Protein AF-A0A5C4SAL2-F1 (afdb_monomer)

Organism: Chlorobaculum thiosulfatiphilum (NCBI:txid115852)

Solvent-accessible surface area (backbone atoms only — not comparable to full-atom values): 7733 Å² total; per-residue (Å²): 134,85,84,75,77,90,77,72,86,50,68,71,58,35,50,53,54,45,30,70,52,69,31,90,58,39,60,57,53,57,37,62,69,48,84,90,48,43,69,58,53,53,49,37,51,47,54,50,32,63,74,36,18,83,57,39,33,52,63,59,54,50,60,51,47,63,55,55,70,68,35,91,48,59,70,56,40,50,72,39,41,67,64,45,45,50,58,18,75,73,44,90,35,64,54,40,32,34,51,33,49,50,51,44,57,45,46,71,71,53,57,96,49,66,63,36,54,48,30,47,51,52,49,53,51,48,48,53,52,44,23,58,71,70,63,32,34,115

pLDDT: mean 90.03, std 11.03, range [36.59, 98.44]

InterPro domains:
  IPR010149 CRISPR-associated protein, Csm2 Type III-A [PF03750] (47-136)
  IPR010149 CRISPR-associated protein, Csm2 Type III-A [TIGR01870] (57-136)

Structure (mmCIF, N/CA/C/O backbone):
data_AF-A0A5C4SAL2-F1
#
_entry.id   AF-A0A5C4SAL2-F1
#
loop_
_atom_site.group_PDB
_atom_site.id
_atom_site.type_symbol
_atom_site.label_atom_id
_atom_site.label_alt_id
_atom_site.label_comp_id
_atom_site.label_asym_id
_atom_site.label_entity_id
_atom_site.label_seq_id
_atom_site.pdbx_PDB_ins_code
_atom_site.Cartn_x
_atom_site.Cartn_y
_atom_site.Cartn_z
_atom_site.occupancy
_atom_site.B_iso_or_equiv
_atom_site.auth_seq_id
_atom_site.auth_comp_id
_atom_site.auth_asym_id
_atom_site.auth_atom_id
_atom_site.pdbx_PDB_model_num
ATOM 1 N N . MET A 1 1 ? 28.134 -13.977 -17.867 1.00 38.25 1 MET A N 1
ATOM 2 C CA . MET A 1 1 ? 27.264 -13.972 -16.669 1.00 38.25 1 MET A CA 1
ATOM 3 C C . MET A 1 1 ? 25.831 -14.146 -17.145 1.00 38.25 1 MET A C 1
ATOM 5 O O . MET A 1 1 ? 25.445 -13.485 -18.096 1.00 38.25 1 MET A O 1
ATOM 9 N N . GLN A 1 2 ? 25.125 -15.138 -16.608 1.00 36.59 2 GLN A N 1
ATOM 10 C CA . GLN A 1 2 ? 23.906 -15.706 -17.191 1.00 36.59 2 GLN A CA 1
ATOM 11 C C . GLN A 1 2 ? 22.729 -14.713 -17.192 1.00 36.59 2 GLN A C 1
ATOM 13 O O . GLN A 1 2 ? 22.363 -14.179 -16.145 1.00 36.59 2 GLN A O 1
ATOM 18 N N . ASN A 1 3 ? 22.128 -14.512 -18.371 1.00 40.19 3 ASN A N 1
ATOM 19 C CA . ASN A 1 3 ? 20.814 -13.896 -18.552 1.00 40.19 3 ASN A CA 1
ATOM 20 C C . ASN A 1 3 ? 19.771 -14.713 -17.775 1.00 40.19 3 ASN A C 1
ATOM 22 O O . ASN A 1 3 ? 19.485 -15.853 -18.139 1.00 40.19 3 ASN A O 1
ATOM 26 N N . LYS A 1 4 ? 19.196 -14.142 -16.711 1.00 45.81 4 LYS A N 1
ATOM 27 C CA . LYS A 1 4 ? 17.980 -14.692 -16.096 1.00 45.81 4 LYS A CA 1
ATOM 28 C C . LYS A 1 4 ? 16.796 -14.448 -17.048 1.00 45.81 4 LYS A C 1
ATOM 30 O O . LYS A 1 4 ? 16.749 -13.382 -17.661 1.00 45.81 4 LYS A O 1
ATOM 35 N N . PRO A 1 5 ? 15.865 -15.401 -17.212 1.00 51.72 5 PRO A N 1
ATOM 36 C CA . PRO A 1 5 ? 14.791 -15.284 -18.192 1.00 51.72 5 PRO A CA 1
ATOM 37 C C . PRO A 1 5 ? 13.831 -14.136 -17.848 1.00 51.72 5 PRO A C 1
ATOM 39 O O . PRO A 1 5 ? 13.623 -13.820 -16.677 1.00 51.72 5 PRO A O 1
ATOM 42 N N . ASN A 1 6 ? 13.238 -13.548 -18.894 1.00 56.38 6 ASN A N 1
ATOM 43 C CA . ASN A 1 6 ? 12.129 -12.586 -18.884 1.00 56.38 6 ASN A CA 1
ATOM 44 C C . ASN A 1 6 ? 10.941 -13.077 -18.029 1.00 56.38 6 ASN A C 1
ATOM 46 O O . ASN A 1 6 ? 9.950 -13.579 -18.565 1.00 56.38 6 ASN A O 1
ATOM 50 N N . GLN A 1 7 ? 10.998 -12.941 -16.705 1.00 69.19 7 GL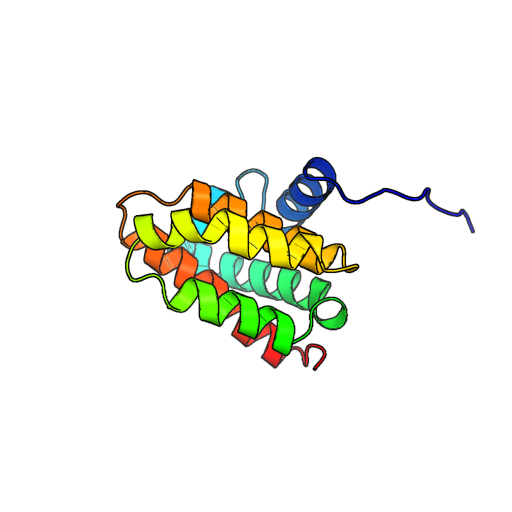N A N 1
ATOM 51 C CA . GLN A 1 7 ? 9.819 -13.153 -15.872 1.00 69.19 7 GLN A CA 1
ATOM 52 C C . GLN A 1 7 ? 8.851 -11.999 -16.130 1.00 69.19 7 GLN A C 1
ATOM 54 O O . GLN A 1 7 ? 9.121 -10.867 -15.742 1.00 69.19 7 GLN A O 1
ATOM 59 N N . LYS A 1 8 ? 7.742 -12.272 -16.825 1.00 87.62 8 LYS A N 1
ATOM 60 C CA . LYS A 1 8 ? 6.662 -11.296 -16.996 1.00 87.62 8 LYS A CA 1
ATOM 61 C C . LYS A 1 8 ? 5.976 -11.070 -15.652 1.00 87.62 8 LYS A C 1
ATOM 63 O O . LYS A 1 8 ? 5.771 -12.014 -14.896 1.00 87.62 8 LYS A O 1
ATOM 68 N N . TRP A 1 9 ? 5.601 -9.826 -15.379 1.00 93.75 9 TRP A N 1
ATOM 69 C CA . TRP A 1 9 ? 4.781 -9.509 -14.214 1.00 93.75 9 TRP A CA 1
ATOM 70 C C . TRP A 1 9 ? 3.428 -10.230 -14.287 1.00 93.75 9 TRP A C 1
ATOM 72 O O . TRP A 1 9 ? 2.763 -10.193 -15.324 1.00 93.75 9 TRP A O 1
ATOM 82 N N . ASN A 1 10 ? 3.031 -10.843 -13.176 1.00 94.94 10 ASN A N 1
ATOM 83 C CA . ASN A 1 10 ? 1.705 -11.386 -12.896 1.00 94.94 10 ASN A CA 1
ATOM 84 C C . ASN A 1 10 ? 1.442 -11.304 -11.377 1.00 94.94 10 ASN A C 1
ATOM 86 O O . ASN A 1 10 ? 2.319 -10.886 -10.614 1.00 94.94 10 ASN A O 1
ATOM 90 N N . GLU A 1 11 ? 0.242 -11.684 -10.942 1.00 95.50 11 GLU A N 1
ATOM 91 C CA . GLU A 1 11 ? -0.145 -11.618 -9.527 1.00 95.50 11 GLU A CA 1
ATOM 92 C C . GLU A 1 11 ? 0.663 -12.582 -8.647 1.00 95.50 11 GLU A C 1
ATOM 94 O O . GLU A 1 11 ? 1.095 -12.174 -7.576 1.00 95.50 11 GLU A O 1
ATOM 99 N N . ASP A 1 12 ? 0.997 -13.787 -9.124 1.00 96.94 12 ASP A N 1
ATOM 100 C CA . ASP A 1 12 ? 1.848 -14.736 -8.381 1.00 96.94 12 ASP A CA 1
ATOM 101 C C . ASP A 1 12 ? 3.246 -14.167 -8.093 1.00 96.94 12 ASP A C 1
ATOM 103 O O . ASP A 1 12 ? 3.796 -14.319 -7.001 1.00 96.94 12 ASP A O 1
ATOM 107 N N . PHE A 1 13 ? 3.836 -13.473 -9.073 1.00 96.56 13 PHE A N 1
ATOM 108 C CA . PHE A 1 13 ? 5.103 -12.768 -8.902 1.00 96.56 13 PHE A CA 1
ATOM 109 C C . PHE A 1 13 ? 4.979 -11.644 -7.870 1.00 96.56 13 PHE A C 1
ATOM 111 O O . PHE A 1 13 ? 5.864 -11.488 -7.023 1.00 96.56 13 PHE A O 1
ATOM 118 N N . ALA A 1 14 ? 3.903 -10.858 -7.950 1.00 97.38 14 ALA A N 1
ATOM 119 C CA . ALA A 1 14 ? 3.648 -9.769 -7.016 1.00 97.38 14 ALA A CA 1
ATOM 120 C C . ALA A 1 14 ? 3.469 -10.305 -5.587 1.00 97.38 14 ALA A C 1
ATOM 122 O O . ALA A 1 14 ? 4.130 -9.821 -4.669 1.00 97.38 14 ALA A O 1
ATOM 123 N N . ASP A 1 15 ? 2.658 -11.347 -5.415 1.00 98.06 15 ASP A N 1
ATOM 124 C CA . ASP A 1 15 ? 2.398 -11.999 -4.136 1.00 98.06 15 ASP A CA 1
ATOM 125 C C . ASP A 1 15 ? 3.679 -12.579 -3.527 1.00 98.06 15 ASP A C 1
ATOM 127 O O . ASP A 1 15 ? 4.025 -12.256 -2.391 1.00 98.06 15 ASP A O 1
ATOM 131 N N . HIS A 1 16 ? 4.474 -13.324 -4.305 1.00 97.75 16 HIS A N 1
ATOM 132 C CA . HIS A 1 16 ? 5.767 -13.838 -3.843 1.00 97.75 16 HIS A CA 1
ATOM 133 C C . HIS A 1 16 ? 6.706 -12.716 -3.372 1.00 97.75 16 HIS A C 1
ATOM 135 O O . HIS A 1 16 ? 7.382 -12.837 -2.345 1.00 97.75 16 HIS A O 1
ATOM 141 N N . LYS A 1 17 ? 6.746 -11.596 -4.105 1.00 97.56 17 LYS A N 1
ATOM 142 C CA . LYS A 1 17 ? 7.565 -10.438 -3.736 1.00 97.56 17 LYS A CA 1
ATOM 143 C C . LYS A 1 17 ? 7.091 -9.795 -2.430 1.00 97.56 17 LYS A C 1
ATOM 145 O O . LYS A 1 17 ? 7.932 -9.409 -1.619 1.00 97.56 17 LYS A O 1
ATOM 150 N N . LEU A 1 18 ? 5.780 -9.699 -2.214 1.00 98.44 18 LEU A N 1
ATOM 151 C CA . LEU A 1 18 ? 5.187 -9.137 -0.997 1.00 98.44 18 LEU A CA 1
ATOM 152 C C . LEU A 1 18 ? 5.399 -10.039 0.218 1.00 98.44 18 LEU A C 1
ATOM 154 O O . LEU A 1 18 ? 5.801 -9.541 1.269 1.00 98.44 18 LEU A O 1
ATOM 158 N N . LYS A 1 19 ? 5.251 -11.357 0.053 1.00 98.25 19 LYS A N 1
ATOM 159 C CA . LYS A 1 19 ? 5.550 -12.339 1.105 1.00 98.25 19 LYS A CA 1
ATOM 160 C C . LYS A 1 19 ? 6.991 -12.249 1.583 1.00 98.25 19 LYS A C 1
ATOM 162 O O . LYS A 1 19 ? 7.262 -12.243 2.779 1.00 98.25 19 LYS A O 1
ATOM 167 N N . LYS A 1 20 ? 7.923 -12.085 0.641 1.00 97.69 20 LYS A N 1
ATOM 168 C CA . LYS A 1 20 ? 9.338 -11.869 0.955 1.00 97.69 20 LYS A CA 1
ATOM 169 C C . LYS A 1 20 ? 9.604 -10.523 1.642 1.00 97.69 20 LYS A C 1
ATOM 171 O O . LYS A 1 20 ? 10.530 -10.433 2.442 1.00 97.69 20 LYS A O 1
ATOM 176 N N . ALA A 1 21 ? 8.851 -9.479 1.295 1.00 97.25 21 ALA A N 1
ATOM 177 C CA . ALA A 1 21 ? 9.035 -8.142 1.855 1.00 97.25 21 ALA A CA 1
ATOM 178 C C . ALA A 1 21 ? 8.487 -8.013 3.285 1.00 97.25 21 ALA A C 1
ATOM 180 O O . ALA A 1 21 ? 9.096 -7.330 4.105 1.00 97.25 21 ALA A O 1
ATOM 181 N N . PHE A 1 22 ? 7.364 -8.666 3.580 1.00 97.25 22 PHE A N 1
ATOM 182 C CA . PHE A 1 22 ? 6.667 -8.550 4.859 1.00 97.25 22 PHE A CA 1
ATOM 183 C C . PHE A 1 22 ? 6.628 -9.899 5.583 1.00 97.25 22 PHE A C 1
ATOM 185 O O . PHE A 1 22 ? 7.429 -10.124 6.489 1.00 97.25 22 PHE A O 1
ATOM 192 N N . CYS A 1 23 ? 5.723 -10.785 5.168 1.00 96.38 23 CYS A N 1
ATOM 193 C CA . CYS A 1 23 ? 5.560 -12.163 5.631 1.00 96.38 23 CYS A CA 1
ATOM 194 C C . CYS A 1 23 ? 4.479 -12.858 4.781 1.00 96.38 23 CYS A C 1
ATOM 196 O O . CYS A 1 23 ? 3.807 -12.202 3.981 1.00 96.38 23 CYS A O 1
ATOM 198 N N . ASP A 1 24 ? 4.264 -14.163 4.974 1.00 97.19 24 ASP A N 1
ATOM 199 C CA . ASP A 1 24 ? 3.216 -14.905 4.255 1.00 97.19 24 ASP A CA 1
ATOM 200 C C . ASP A 1 24 ? 1.812 -14.315 4.459 1.00 97.19 24 ASP A C 1
ATOM 202 O O . ASP A 1 24 ? 1.019 -14.275 3.519 1.00 97.19 24 ASP A O 1
ATOM 206 N N . GLU A 1 25 ? 1.543 -13.766 5.647 1.00 96.38 25 GLU A N 1
ATOM 207 C CA . GLU A 1 25 ? 0.277 -13.117 6.005 1.00 96.38 25 GLU A CA 1
ATOM 208 C C . GLU A 1 25 ? 0.359 -11.583 5.954 1.00 96.38 25 GLU A C 1
ATOM 210 O O . GLU A 1 25 ? -0.189 -10.879 6.803 1.00 96.38 25 GLU A O 1
ATOM 215 N N . TYR A 1 26 ? 1.052 -11.037 4.947 1.00 97.31 26 TYR A N 1
ATOM 216 C CA . TYR A 1 26 ? 1.305 -9.594 4.838 1.00 97.31 26 TYR A CA 1
ATOM 217 C C . TYR A 1 26 ? 0.037 -8.730 4.897 1.00 97.31 26 TYR A C 1
ATOM 219 O O . TYR A 1 26 ? 0.098 -7.607 5.387 1.00 97.31 26 TYR A O 1
ATOM 227 N N . VAL A 1 27 ? -1.109 -9.222 4.416 1.00 97.19 27 VAL A N 1
ATOM 228 C CA . VAL A 1 27 ? -2.381 -8.484 4.483 1.00 97.19 27 VAL A CA 1
ATOM 229 C C . VAL A 1 27 ? -2.795 -8.256 5.935 1.00 97.19 27 VAL A C 1
ATOM 231 O O . VAL A 1 27 ? -3.041 -7.120 6.336 1.00 97.19 27 VAL A O 1
ATOM 234 N N . ASP A 1 28 ? -2.824 -9.320 6.734 1.00 95.31 28 ASP A N 1
ATOM 235 C CA . ASP A 1 28 ? -3.200 -9.241 8.142 1.00 95.31 28 ASP A CA 1
ATOM 236 C C . ASP A 1 28 ? -2.159 -8.470 8.950 1.00 95.31 28 ASP A C 1
ATOM 238 O O . ASP A 1 28 ? -2.520 -7.596 9.738 1.00 95.31 28 ASP A O 1
ATOM 242 N N . TYR A 1 29 ? -0.876 -8.702 8.677 1.00 95.62 29 TYR A N 1
ATOM 243 C CA . TYR A 1 29 ? 0.221 -7.947 9.273 1.00 95.62 29 TYR A CA 1
ATOM 244 C C . TYR A 1 29 ? 0.060 -6.430 9.073 1.00 95.62 29 TYR A C 1
ATOM 246 O O . TYR A 1 29 ? 0.123 -5.662 10.035 1.00 95.62 29 TYR A O 1
ATOM 254 N N . LEU A 1 30 ? -0.208 -5.988 7.840 1.00 96.38 30 LEU A N 1
ATOM 255 C CA . LEU A 1 30 ? -0.326 -4.567 7.505 1.00 96.38 30 LEU A CA 1
ATOM 256 C C . LEU A 1 30 ? -1.634 -3.927 7.998 1.00 96.38 30 LEU A C 1
ATOM 258 O O . LEU A 1 30 ? -1.659 -2.720 8.229 1.00 96.38 30 LEU A O 1
ATOM 262 N N . LEU A 1 31 ? -2.712 -4.701 8.174 1.00 95.25 31 LEU A N 1
ATOM 263 C CA . LEU A 1 31 ? -4.012 -4.186 8.630 1.00 95.25 31 LEU A CA 1
ATOM 264 C C . LEU A 1 31 ? -4.244 -4.304 10.143 1.00 95.25 31 LEU A C 1
ATOM 266 O O . LEU A 1 31 ? -5.180 -3.687 10.652 1.00 95.25 31 LEU A O 1
ATOM 270 N N . LYS A 1 32 ? -3.444 -5.101 10.863 1.00 93.19 32 LYS A N 1
ATOM 271 C CA . LYS A 1 32 ? -3.683 -5.448 12.278 1.00 93.19 32 LYS A CA 1
ATOM 272 C C . LYS A 1 32 ? -2.441 -5.316 13.174 1.00 93.19 32 LYS A C 1
ATOM 274 O O . LYS A 1 32 ? -2.418 -5.891 14.257 1.00 93.19 32 LYS A O 1
ATOM 279 N N . THR A 1 33 ? -1.414 -4.572 12.755 1.00 88.62 33 THR A N 1
ATOM 280 C CA . THR A 1 33 ? -0.215 -4.336 13.586 1.00 88.62 33 THR A CA 1
ATOM 281 C C . THR A 1 33 ? -0.582 -3.725 14.947 1.00 88.62 33 THR A C 1
ATOM 283 O O . THR A 1 33 ? -1.375 -2.790 15.025 1.00 88.62 33 THR A O 1
ATOM 286 N N . ASP A 1 34 ? 0.037 -4.204 16.027 1.00 88.69 34 ASP A N 1
ATOM 287 C CA . ASP A 1 34 ? -0.122 -3.645 17.372 1.00 88.69 34 ASP A CA 1
ATOM 288 C C . ASP A 1 34 ? 1.124 -2.873 17.849 1.00 88.69 34 ASP A C 1
ATOM 290 O O . ASP A 1 34 ? 2.149 -2.784 17.167 1.00 88.69 34 ASP A O 1
ATOM 294 N N . ARG A 1 35 ? 1.048 -2.297 19.057 1.00 86.38 35 ARG A N 1
ATOM 295 C CA . ARG A 1 35 ? 2.152 -1.526 19.650 1.00 86.38 35 ARG A CA 1
ATOM 296 C C . ARG A 1 35 ? 3.432 -2.353 19.824 1.00 86.38 35 ARG A C 1
ATOM 298 O O . ARG A 1 35 ? 4.516 -1.788 19.700 1.00 86.38 35 ARG A O 1
ATOM 305 N N . SER A 1 36 ? 3.324 -3.639 20.147 1.00 89.31 36 SER A N 1
ATOM 306 C CA . SER A 1 36 ? 4.485 -4.495 20.404 1.00 89.31 36 SER A CA 1
ATOM 307 C C . SER A 1 36 ? 5.271 -4.791 19.122 1.00 89.31 36 SER A C 1
ATOM 309 O O . SER A 1 36 ? 6.500 -4.817 19.154 1.00 89.31 36 SER A O 1
ATOM 311 N N . ALA A 1 37 ? 4.574 -4.896 17.986 1.00 91.06 37 ALA A N 1
ATOM 312 C CA . ALA A 1 37 ? 5.163 -5.137 16.669 1.00 91.06 37 ALA A CA 1
ATOM 313 C C . ALA A 1 37 ? 5.496 -3.852 15.881 1.00 91.06 37 ALA A C 1
ATOM 315 O O . ALA A 1 37 ? 6.118 -3.916 14.821 1.00 91.06 37 ALA A O 1
ATOM 316 N N . TYR A 1 38 ? 5.126 -2.668 16.382 1.00 92.25 38 TYR A N 1
ATOM 317 C CA . TYR A 1 38 ? 5.164 -1.422 15.605 1.00 92.25 38 TYR A CA 1
ATOM 318 C C . TYR A 1 38 ? 6.556 -1.038 15.069 1.00 92.25 38 TYR A C 1
ATOM 320 O O . TYR A 1 38 ? 6.680 -0.539 13.951 1.00 92.25 38 TYR A O 1
ATOM 328 N N . ASN A 1 39 ? 7.625 -1.280 15.833 1.00 94.56 39 ASN A N 1
ATOM 329 C CA . ASN A 1 39 ? 8.986 -0.972 15.374 1.00 94.56 39 ASN A CA 1
ATOM 330 C C . ASN A 1 39 ? 9.425 -1.875 14.209 1.00 94.56 39 ASN A C 1
ATOM 332 O O . ASN A 1 39 ? 10.086 -1.399 13.281 1.00 94.56 39 ASN A O 1
ATOM 336 N N . ASP A 1 40 ? 9.047 -3.156 14.239 1.00 95.50 40 ASP A N 1
ATOM 337 C CA . ASP A 1 40 ? 9.308 -4.086 13.136 1.00 95.50 40 ASP A CA 1
ATOM 338 C C . ASP A 1 40 ? 8.465 -3.712 11.912 1.00 95.50 40 ASP A C 1
ATOM 340 O O . ASP A 1 40 ? 8.998 -3.562 10.815 1.00 95.50 40 ASP A O 1
ATOM 344 N N . TYR A 1 41 ? 7.187 -3.389 12.121 1.00 96.00 41 TYR A N 1
ATOM 345 C CA . TYR A 1 41 ? 6.293 -2.841 11.097 1.00 96.00 41 TYR A CA 1
ATOM 346 C C . TYR A 1 41 ? 6.889 -1.644 10.357 1.00 96.00 41 TYR A C 1
ATOM 348 O O . TYR A 1 41 ? 7.004 -1.661 9.126 1.00 96.00 41 TYR A O 1
ATOM 356 N N . ILE A 1 42 ? 7.363 -0.639 11.093 1.00 97.19 42 ILE A N 1
ATOM 357 C CA . ILE A 1 42 ? 8.023 0.524 10.496 1.00 97.19 42 ILE A CA 1
ATOM 358 C C . ILE A 1 42 ? 9.305 0.128 9.758 1.00 97.19 42 ILE A C 1
ATOM 360 O O . ILE A 1 42 ? 9.576 0.650 8.675 1.00 97.19 42 ILE A O 1
ATOM 364 N N . THR A 1 43 ? 10.090 -0.800 10.305 1.00 97.38 43 THR A N 1
ATOM 365 C CA . THR A 1 43 ? 11.324 -1.278 9.667 1.00 97.38 43 THR A CA 1
ATOM 366 C C . THR A 1 43 ? 11.033 -1.967 8.333 1.00 97.38 43 THR A C 1
ATOM 368 O O . THR A 1 43 ? 11.637 -1.606 7.322 1.00 97.38 43 THR A O 1
ATOM 371 N N . LYS A 1 44 ? 10.037 -2.858 8.280 1.00 97.81 44 LYS A N 1
ATOM 372 C CA . LYS A 1 44 ? 9.611 -3.540 7.049 1.00 97.81 44 LYS A CA 1
ATOM 373 C C . LYS A 1 44 ? 9.092 -2.571 5.993 1.00 97.81 44 LYS A C 1
ATOM 375 O O . LYS A 1 44 ? 9.470 -2.679 4.827 1.00 97.81 44 LYS A O 1
ATOM 380 N N . ILE A 1 45 ? 8.287 -1.577 6.382 1.00 97.94 45 ILE A N 1
ATOM 381 C CA . ILE A 1 45 ? 7.839 -0.533 5.446 1.00 97.94 45 ILE A CA 1
ATOM 382 C C . ILE A 1 45 ? 9.039 0.240 4.899 1.00 97.94 45 ILE A C 1
ATOM 384 O O . ILE A 1 45 ? 9.126 0.454 3.692 1.00 97.94 45 ILE A O 1
ATOM 388 N N . LYS A 1 46 ? 9.981 0.645 5.756 1.00 97.94 46 LYS A N 1
ATOM 389 C CA . LYS A 1 46 ? 11.189 1.367 5.335 1.00 97.94 46 LYS A CA 1
ATOM 390 C C . LYS A 1 46 ? 12.003 0.574 4.316 1.00 97.94 46 LYS A C 1
ATOM 392 O O . LYS A 1 46 ? 12.396 1.129 3.291 1.00 97.94 46 LYS A O 1
ATOM 397 N N . GLU A 1 47 ? 12.229 -0.710 4.576 1.00 98.06 47 GLU A N 1
ATOM 398 C CA . GLU A 1 47 ? 12.946 -1.612 3.670 1.00 98.06 47 GLU A CA 1
ATOM 399 C C . GLU A 1 47 ? 12.215 -1.769 2.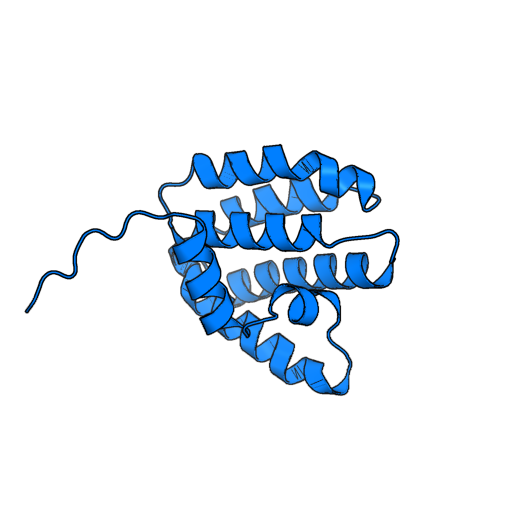332 1.00 98.06 47 GLU A C 1
ATOM 401 O O . GLU A 1 47 ? 12.816 -1.566 1.272 1.00 98.06 47 GLU A O 1
ATOM 406 N N . TYR A 1 48 ? 10.907 -2.041 2.374 1.00 98.12 48 TYR A N 1
ATOM 407 C CA . TYR A 1 48 ? 10.062 -2.157 1.187 1.00 98.12 48 TYR A CA 1
ATOM 408 C C . TYR A 1 48 ? 10.101 -0.882 0.333 1.00 98.12 48 TYR A C 1
ATOM 410 O O . TYR A 1 48 ? 10.387 -0.927 -0.866 1.00 98.12 48 TYR A O 1
ATOM 418 N N . VAL A 1 49 ? 9.875 0.275 0.960 1.00 97.06 49 VAL A N 1
ATOM 419 C CA . VAL A 1 49 ? 9.833 1.577 0.287 1.00 97.06 49 VAL A CA 1
ATOM 420 C C . VAL A 1 49 ? 11.197 1.949 -0.286 1.00 97.06 49 VAL A C 1
ATOM 422 O O . VAL A 1 49 ? 11.285 2.404 -1.427 1.00 97.06 49 VAL A O 1
ATOM 425 N N . SER A 1 50 ? 12.275 1.706 0.463 1.00 96.56 50 SER A N 1
ATOM 426 C CA . SER A 1 50 ? 13.639 1.903 -0.024 1.00 96.56 50 SER A CA 1
ATOM 427 C C . SER A 1 50 ? 13.909 1.076 -1.286 1.00 96.56 50 SER A C 1
ATOM 429 O O . SER A 1 50 ? 14.515 1.593 -2.227 1.00 96.56 50 SER A O 1
ATOM 431 N N . GLY A 1 51 ? 13.412 -0.164 -1.352 1.00 95.69 51 GLY A N 1
ATOM 432 C CA . GLY A 1 51 ? 13.582 -1.056 -2.501 1.00 95.69 51 GLY A CA 1
ATOM 433 C C . GLY A 1 51 ? 12.870 -0.603 -3.781 1.00 95.69 51 GLY A C 1
ATOM 434 O O . GLY A 1 51 ? 13.375 -0.859 -4.871 1.00 95.69 51 GLY A O 1
ATOM 435 N N . ILE A 1 52 ? 11.736 0.097 -3.666 1.00 94.94 52 ILE A N 1
ATOM 436 C CA . ILE A 1 52 ? 10.917 0.520 -4.821 1.00 94.94 52 ILE A CA 1
ATOM 437 C C . ILE A 1 52 ? 11.101 1.995 -5.211 1.00 94.94 52 ILE A C 1
ATOM 439 O O . ILE A 1 52 ? 10.598 2.426 -6.250 1.00 94.94 52 ILE A O 1
ATOM 443 N N . ARG A 1 53 ? 11.819 2.792 -4.404 1.00 93.31 53 ARG A N 1
ATOM 444 C CA . ARG A 1 53 ? 11.857 4.269 -4.503 1.00 93.31 53 ARG A CA 1
ATOM 445 C C . ARG A 1 53 ? 12.268 4.845 -5.862 1.00 93.31 53 ARG A C 1
ATOM 447 O O . ARG A 1 53 ? 11.840 5.939 -6.216 1.00 93.31 53 ARG A O 1
ATOM 454 N N . ASN A 1 54 ? 13.100 4.126 -6.616 1.00 92.25 54 ASN A N 1
ATOM 455 C CA . ASN A 1 54 ? 13.593 4.567 -7.927 1.00 92.25 54 ASN A CA 1
ATOM 456 C C . ASN A 1 54 ? 12.661 4.162 -9.079 1.00 92.25 54 ASN A C 1
ATOM 458 O O . ASN A 1 54 ? 12.761 4.707 -10.179 1.00 92.25 54 ASN A O 1
ATOM 462 N N . ASN A 1 55 ? 11.759 3.214 -8.821 1.00 92.88 55 ASN A N 1
ATOM 463 C CA . ASN A 1 55 ? 10.878 2.602 -9.813 1.00 92.88 55 ASN A CA 1
ATOM 464 C C . ASN A 1 55 ? 9.434 3.104 -9.706 1.00 92.88 55 ASN A C 1
ATOM 466 O O . ASN A 1 55 ? 8.603 2.763 -10.549 1.00 92.88 55 ASN A O 1
ATOM 470 N N . ILE A 1 56 ? 9.136 3.903 -8.682 1.00 93.19 56 ILE A N 1
ATOM 471 C CA . ILE A 1 56 ? 7.864 4.596 -8.506 1.00 93.19 56 ILE A CA 1
ATOM 472 C C . ILE A 1 56 ? 8.170 6.059 -8.218 1.00 93.19 56 ILE A C 1
ATOM 474 O O . ILE A 1 56 ? 8.968 6.352 -7.329 1.00 93.19 56 ILE A O 1
ATOM 478 N N . THR A 1 57 ? 7.547 6.973 -8.954 1.00 91.69 57 THR A N 1
ATOM 479 C CA . THR A 1 57 ? 7.736 8.405 -8.723 1.00 91.69 57 THR A CA 1
ATOM 480 C C . THR A 1 57 ? 6.854 8.933 -7.590 1.00 91.69 57 THR A C 1
ATOM 482 O O . THR A 1 57 ? 5.780 8.396 -7.294 1.00 91.69 57 THR A O 1
ATOM 485 N N . SER A 1 58 ? 7.264 10.050 -6.990 1.00 89.19 58 SER A N 1
ATOM 486 C CA . SER A 1 58 ? 6.485 10.785 -5.989 1.00 89.19 58 SER A CA 1
ATOM 487 C C . SER A 1 58 ? 5.115 11.188 -6.542 1.00 89.19 58 SER A C 1
ATOM 489 O O . SER A 1 58 ? 4.093 11.090 -5.857 1.00 89.19 58 SER A O 1
ATOM 491 N N . SER A 1 59 ? 5.076 11.593 -7.815 1.00 88.75 59 SER A N 1
ATOM 492 C CA . SER A 1 59 ? 3.850 11.934 -8.538 1.00 88.75 59 SER A CA 1
ATOM 493 C C . SER A 1 59 ? 2.909 10.731 -8.695 1.00 88.75 59 SER A C 1
ATOM 495 O O . SER A 1 59 ? 1.704 10.860 -8.459 1.00 88.75 59 SER A O 1
ATOM 497 N N . GLN A 1 60 ? 3.430 9.540 -9.011 1.00 89.69 60 GLN A N 1
ATOM 498 C CA . GLN A 1 60 ? 2.642 8.306 -9.088 1.00 89.69 60 GLN A CA 1
ATOM 499 C C . GLN A 1 60 ? 2.034 7.928 -7.732 1.00 89.69 60 GLN A C 1
ATOM 501 O O . GLN A 1 60 ? 0.822 7.707 -7.661 1.00 89.69 60 GLN A O 1
ATOM 506 N N . LEU A 1 61 ? 2.830 7.924 -6.654 1.00 90.00 61 LEU A N 1
ATOM 507 C CA . LEU A 1 61 ? 2.333 7.635 -5.301 1.00 90.00 61 LEU A CA 1
ATOM 508 C C . LEU A 1 61 ? 1.266 8.640 -4.864 1.00 90.00 61 LEU A C 1
ATOM 510 O O . LEU A 1 61 ? 0.1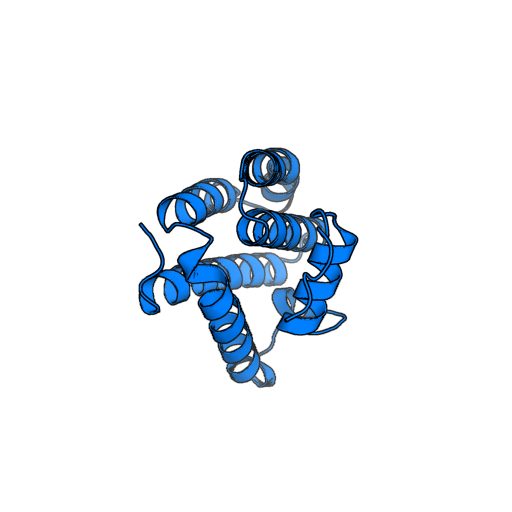84 8.245 -4.425 1.00 90.00 61 LEU A O 1
ATOM 514 N N . ARG A 1 62 ? 1.527 9.940 -5.050 1.00 86.88 62 ARG A N 1
ATOM 515 C CA . ARG A 1 62 ? 0.577 11.004 -4.706 1.00 86.88 62 ARG A CA 1
ATOM 516 C C . ARG A 1 62 ? -0.741 10.847 -5.460 1.00 86.88 62 ARG A C 1
ATOM 518 O O . ARG A 1 62 ? -1.801 11.007 -4.863 1.00 86.88 62 ARG A O 1
ATOM 525 N N . ASN A 1 63 ? -0.697 10.495 -6.743 1.00 86.94 63 ASN A N 1
ATOM 526 C CA . ASN A 1 63 ? -1.900 10.282 -7.549 1.00 86.94 63 ASN A CA 1
ATOM 527 C C . ASN A 1 63 ? -2.742 9.091 -7.072 1.00 86.94 63 ASN A C 1
ATOM 529 O O . ASN A 1 63 ? -3.965 9.119 -7.213 1.00 86.94 63 ASN A O 1
ATOM 533 N N . VAL A 1 64 ? -2.130 8.034 -6.532 1.00 88.62 64 VAL A N 1
ATOM 534 C CA . VAL A 1 64 ? -2.881 6.920 -5.931 1.00 88.62 64 VAL A CA 1
ATOM 535 C C . VAL A 1 64 ? -3.436 7.328 -4.564 1.00 88.62 64 VAL A C 1
ATOM 537 O O . VAL A 1 64 ? -4.630 7.161 -4.322 1.00 88.62 64 VAL A O 1
ATOM 540 N N . TYR A 1 65 ? -2.625 7.968 -3.719 1.00 87.44 65 TYR A N 1
ATOM 541 C CA . TYR A 1 65 ? -3.050 8.444 -2.400 1.00 87.44 65 TYR A CA 1
ATOM 542 C C . TYR A 1 65 ? -4.213 9.429 -2.468 1.00 87.44 65 TYR A C 1
ATOM 544 O O . TYR A 1 65 ? -5.180 9.279 -1.735 1.00 87.44 65 TYR A O 1
ATOM 552 N N . LEU A 1 66 ? -4.187 10.397 -3.388 1.00 85.75 66 LEU A N 1
ATOM 553 C CA . LEU A 1 66 ? -5.286 11.355 -3.550 1.00 85.75 66 LEU A CA 1
ATOM 554 C C . LEU A 1 66 ? -6.606 10.700 -3.973 1.00 85.75 66 LEU A C 1
ATOM 556 O O . LEU A 1 66 ? -7.661 11.282 -3.741 1.00 85.75 66 LEU A O 1
ATOM 560 N N . ARG A 1 67 ? -6.570 9.524 -4.611 1.00 85.81 67 ARG A N 1
ATOM 561 C CA . ARG A 1 67 ? -7.786 8.755 -4.911 1.00 85.81 67 ARG A CA 1
ATOM 562 C C . ARG A 1 67 ? -8.289 8.064 -3.654 1.00 85.81 67 ARG A C 1
ATOM 564 O O . ARG A 1 67 ? -9.446 8.237 -3.305 1.00 85.81 67 ARG A O 1
ATOM 571 N N . VAL A 1 68 ? -7.400 7.355 -2.966 1.00 85.56 68 VAL A N 1
ATOM 572 C CA . VAL A 1 68 ? -7.714 6.610 -1.743 1.00 85.56 68 VAL A CA 1
ATOM 573 C C . VAL A 1 68 ? -8.198 7.528 -0.616 1.00 85.56 68 VAL A C 1
ATOM 575 O O . VAL A 1 68 ? -9.211 7.245 0.006 1.00 85.56 68 VAL A O 1
ATOM 578 N N . LYS A 1 69 ? -7.540 8.672 -0.404 1.00 84.06 69 LYS A N 1
ATOM 579 C CA . LYS A 1 69 ? -7.891 9.656 0.632 1.00 84.06 69 LYS A CA 1
ATOM 580 C C . LYS A 1 69 ? -9.298 10.239 0.470 1.00 84.06 69 LYS A C 1
ATOM 582 O O . LYS A 1 69 ? -9.857 10.745 1.434 1.00 84.06 69 LYS A O 1
ATOM 587 N N . LYS A 1 70 ? -9.856 10.222 -0.745 1.00 83.56 70 LYS A N 1
ATOM 588 C CA . LYS A 1 70 ? -11.214 10.722 -0.998 1.00 83.56 70 LYS A CA 1
ATOM 589 C C . LYS A 1 70 ? -12.301 9.778 -0.491 1.00 83.56 70 LYS A C 1
ATOM 591 O O . LYS A 1 70 ? -13.425 10.239 -0.367 1.00 83.56 70 LYS A O 1
ATOM 596 N N . ALA A 1 71 ? -11.980 8.510 -0.231 1.00 85.75 71 ALA A N 1
ATOM 597 C CA . ALA A 1 71 ? -12.930 7.569 0.341 1.00 85.75 71 ALA A CA 1
ATOM 598 C C . ALA A 1 71 ? -13.125 7.862 1.836 1.00 85.75 71 ALA A C 1
ATOM 600 O O . ALA A 1 71 ? -12.170 7.811 2.615 1.00 85.75 71 ALA A O 1
ATOM 601 N N . GLY A 1 72 ? -14.358 8.173 2.229 1.00 81.00 72 GLY A N 1
ATOM 6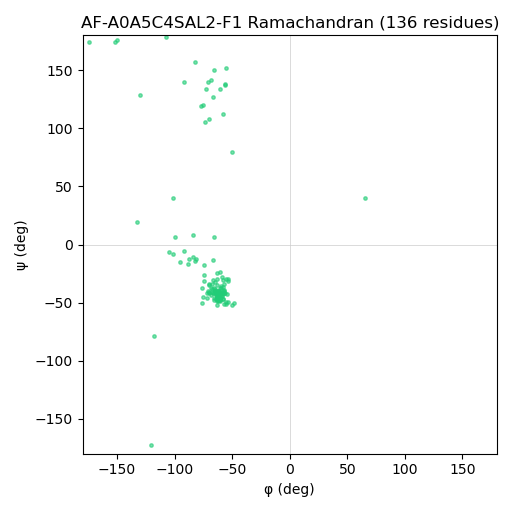02 C CA . GLY A 1 72 ? -14.740 8.445 3.615 1.00 81.00 72 GLY A CA 1
ATOM 603 C C . GLY A 1 72 ? -15.010 7.187 4.447 1.00 81.00 72 GLY A C 1
ATOM 604 O O . GLY A 1 72 ? -15.079 7.270 5.672 1.00 81.00 72 GLY A O 1
ATOM 605 N N . ASN A 1 73 ? -15.164 6.032 3.798 1.00 85.00 73 ASN A N 1
ATOM 606 C CA . ASN A 1 73 ? -15.476 4.744 4.419 1.00 85.00 73 ASN A CA 1
ATOM 607 C C . ASN A 1 73 ? -14.926 3.568 3.580 1.00 85.00 73 ASN A C 1
ATOM 609 O O . ASN A 1 73 ? -14.383 3.763 2.487 1.00 85.00 73 ASN A O 1
ATOM 613 N N . CYS A 1 74 ? -15.049 2.349 4.111 1.00 86.81 74 CYS A N 1
ATOM 614 C CA . CYS A 1 74 ? -14.558 1.131 3.467 1.00 86.81 74 CYS A CA 1
ATOM 615 C C . CYS A 1 74 ? -15.287 0.821 2.150 1.00 86.81 74 CYS A C 1
ATOM 617 O O . CYS A 1 74 ? -14.634 0.431 1.184 1.00 86.81 74 CYS A O 1
ATOM 619 N N . GLU A 1 75 ? -16.602 1.050 2.072 1.00 88.12 75 GLU A N 1
ATOM 620 C CA . GLU A 1 75 ? -17.398 0.819 0.855 1.00 88.12 75 GLU A CA 1
ATOM 621 C C . GLU A 1 75 ? -16.918 1.687 -0.315 1.00 88.12 75 GLU A C 1
ATOM 623 O O . GLU A 1 75 ? -16.658 1.196 -1.414 1.00 88.12 75 GLU A O 1
ATOM 628 N N . GLU A 1 76 ? -16.720 2.983 -0.076 1.00 90.12 76 GLU A N 1
ATOM 629 C CA . GLU A 1 76 ? -16.195 3.909 -1.076 1.00 90.12 76 GLU A CA 1
ATOM 630 C C . GLU A 1 76 ? -14.800 3.499 -1.548 1.00 90.12 76 GLU A C 1
ATOM 632 O O . GLU A 1 76 ? -14.486 3.617 -2.733 1.00 90.12 76 GLU A O 1
ATOM 637 N N . LEU A 1 77 ? -13.965 2.993 -0.639 1.00 90.12 77 LEU A N 1
ATOM 638 C CA . LEU A 1 77 ? -12.618 2.547 -0.960 1.00 90.12 77 LEU A CA 1
ATOM 639 C C . LEU A 1 77 ? -12.624 1.254 -1.792 1.00 90.12 77 LEU A C 1
ATOM 641 O O . LEU A 1 77 ? -11.872 1.162 -2.765 1.00 90.12 77 LEU A O 1
ATOM 645 N N . LEU A 1 78 ? -13.518 0.308 -1.485 1.00 91.25 78 LEU A N 1
ATOM 646 C CA . LEU A 1 78 ? -13.754 -0.896 -2.292 1.00 91.25 78 LEU A CA 1
ATOM 647 C C . LEU A 1 78 ? -14.114 -0.534 -3.742 1.00 91.25 78 LEU A C 1
ATOM 649 O O . LEU A 1 78 ? -13.557 -1.103 -4.682 1.00 91.25 78 LEU A O 1
ATOM 653 N N . LEU A 1 79 ? -14.955 0.485 -3.947 1.00 91.81 79 LEU A N 1
ATOM 654 C CA . LEU A 1 79 ? -15.330 0.975 -5.283 1.00 91.81 79 LEU A CA 1
ATOM 655 C C . LEU A 1 79 ? -14.168 1.632 -6.057 1.00 91.81 79 LEU A C 1
ATOM 657 O O . LEU A 1 79 ? -14.268 1.850 -7.271 1.00 91.81 79 LEU A O 1
ATOM 661 N N . LEU A 1 80 ? -13.048 1.951 -5.399 1.00 91.88 80 LEU A N 1
ATOM 662 C CA . LEU A 1 80 ? -11.852 2.497 -6.047 1.00 91.88 80 LEU A CA 1
ATOM 663 C C . LEU A 1 80 ? -10.895 1.421 -6.576 1.00 91.88 80 LEU A C 1
ATOM 665 O O . LEU A 1 80 ? -10.024 1.773 -7.379 1.00 91.88 80 LEU A O 1
ATOM 669 N N . ARG A 1 81 ? -11.066 0.142 -6.209 1.00 92.69 81 ARG A N 1
ATOM 670 C CA . ARG A 1 81 ? -10.199 -0.972 -6.641 1.00 92.69 81 ARG A CA 1
ATOM 671 C C . ARG A 1 81 ? -9.941 -0.992 -8.160 1.00 92.69 81 ARG A C 1
ATOM 673 O O . ARG A 1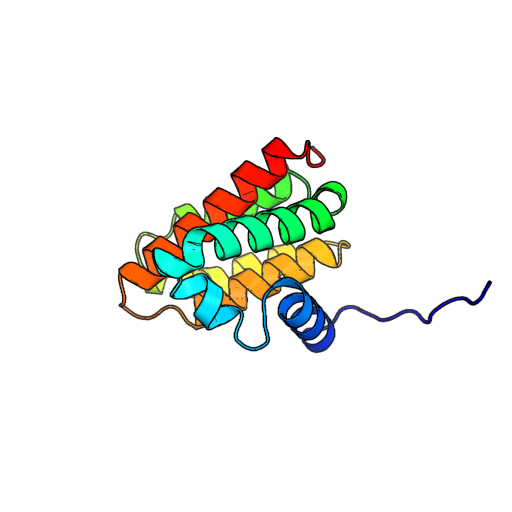 81 ? -8.773 -0.905 -8.549 1.00 92.69 81 ARG A O 1
ATOM 680 N N . PRO A 1 82 ? -10.958 -0.920 -9.052 1.00 93.06 82 PRO A N 1
ATOM 681 C CA . PRO A 1 82 ? -10.715 -0.908 -10.501 1.00 93.06 82 PRO A CA 1
ATOM 682 C C . PRO A 1 82 ? -9.919 0.317 -10.975 1.00 93.06 82 PRO A C 1
ATOM 684 O O . PRO A 1 82 ? -9.089 0.231 -11.883 1.00 93.06 82 PRO A O 1
ATOM 687 N N . LYS A 1 83 ? -10.139 1.480 -10.346 1.00 89.56 83 LYS A N 1
ATOM 688 C CA . LYS A 1 83 ? -9.424 2.721 -10.684 1.00 89.56 83 LYS A CA 1
ATOM 689 C C . LYS A 1 83 ? -7.959 2.652 -10.261 1.00 89.56 83 LYS A C 1
ATOM 691 O O . LYS A 1 83 ? -7.114 3.219 -10.949 1.00 89.56 83 LYS A O 1
ATOM 696 N N . ILE A 1 84 ? -7.661 1.986 -9.146 1.00 90.19 84 ILE A N 1
ATOM 697 C CA . ILE A 1 84 ? -6.296 1.756 -8.660 1.00 90.19 84 ILE A CA 1
ATOM 698 C C . ILE A 1 84 ? -5.596 0.730 -9.560 1.00 90.19 84 ILE A C 1
ATOM 700 O O . ILE A 1 84 ? -4.500 1.015 -10.047 1.00 90.19 84 ILE A O 1
ATOM 704 N N . ALA A 1 85 ? -6.266 -0.375 -9.901 1.00 90.88 85 ALA A N 1
ATOM 705 C CA . ALA A 1 85 ? -5.771 -1.379 -10.844 1.00 90.88 85 ALA A CA 1
ATOM 706 C C . ALA A 1 85 ? -5.386 -0.770 -12.205 1.00 90.88 85 ALA A C 1
ATOM 708 O O . ALA A 1 85 ? -4.308 -1.050 -12.730 1.00 90.88 85 ALA A O 1
ATOM 709 N N . TYR A 1 86 ? -6.199 0.151 -12.738 1.00 91.00 86 TYR A N 1
ATOM 710 C CA . TYR A 1 86 ? -5.887 0.875 -13.977 1.00 91.00 86 TYR A CA 1
ATOM 711 C C . TYR A 1 86 ? -4.567 1.664 -13.909 1.00 91.00 86 TYR A C 1
ATOM 713 O O . TYR A 1 86 ? -3.829 1.722 -14.894 1.00 91.00 86 TYR A O 1
ATOM 721 N N . VAL A 1 87 ? -4.228 2.248 -12.751 1.00 88.44 87 VAL A N 1
ATOM 722 C CA . VAL A 1 87 ? -2.942 2.946 -12.566 1.00 88.44 87 VAL A CA 1
ATOM 723 C C . VAL A 1 87 ? -1.773 1.972 -12.704 1.00 88.44 87 VAL A C 1
ATOM 725 O O . VAL A 1 87 ? -0.783 2.304 -13.355 1.00 88.44 87 VAL A O 1
ATOM 728 N N . GLY A 1 88 ? -1.896 0.773 -12.129 1.00 88.81 88 GLY A N 1
ATOM 729 C CA . GLY A 1 88 ? -0.897 -0.288 -12.261 1.00 88.81 88 GLY A CA 1
ATOM 730 C C . GLY A 1 88 ? -0.794 -0.799 -13.696 1.00 88.81 88 GLY A C 1
ATOM 731 O O . GLY A 1 88 ? 0.302 -0.856 -14.248 1.00 88.81 88 GLY A O 1
ATOM 732 N N . GLY A 1 89 ? -1.931 -1.087 -14.334 1.00 89.06 89 GLY A N 1
ATOM 733 C CA . GLY A 1 89 ? -1.992 -1.590 -15.711 1.00 89.06 89 GLY A CA 1
ATOM 734 C C . GLY A 1 89 ? -1.359 -0.655 -16.746 1.00 89.06 89 GLY A C 1
ATOM 735 O O . GLY A 1 89 ? -0.824 -1.120 -17.747 1.00 89.06 89 GLY A O 1
ATOM 736 N N . ARG A 1 90 ? -1.359 0.655 -16.476 1.00 90.12 90 ARG A N 1
ATOM 737 C CA . ARG A 1 90 ? -0.713 1.680 -17.307 1.00 90.12 90 ARG A CA 1
ATOM 738 C C . ARG A 1 90 ? 0.778 1.897 -17.051 1.00 90.12 90 ARG A C 1
ATOM 740 O O . ARG A 1 90 ? 1.395 2.668 -17.782 1.00 90.12 90 ARG A O 1
ATOM 747 N N . SER A 1 91 ? 1.328 1.334 -15.983 1.00 88.31 91 SER A N 1
ATOM 748 C CA . SER A 1 91 ? 2.733 1.518 -15.631 1.00 88.31 91 SER A CA 1
ATOM 749 C C . SER A 1 91 ? 3.584 0.414 -16.246 1.00 88.31 91 SER A C 1
ATOM 751 O O . SER A 1 91 ? 3.207 -0.751 -16.183 1.00 88.31 91 SER A O 1
ATOM 753 N N . ASP A 1 92 ? 4.767 0.741 -16.758 1.00 89.44 92 ASP A N 1
ATOM 754 C CA . ASP A 1 92 ? 5.749 -0.273 -17.172 1.00 89.44 92 ASP A CA 1
ATOM 755 C C . ASP A 1 92 ? 6.567 -0.812 -15.986 1.00 89.44 92 ASP A C 1
ATOM 757 O O . ASP A 1 92 ? 7.228 -1.845 -16.079 1.00 89.44 92 ASP A O 1
ATOM 761 N N . SER A 1 93 ? 6.486 -0.142 -14.832 1.00 92.75 93 SER A N 1
ATOM 762 C CA . SER A 1 93 ? 7.202 -0.520 -13.615 1.00 92.75 93 SER A CA 1
ATOM 763 C C . SER A 1 93 ? 6.528 -1.696 -12.912 1.00 92.75 93 SER A C 1
ATOM 765 O O . SER A 1 93 ? 5.394 -1.592 -12.438 1.00 92.75 93 SER A O 1
ATOM 767 N N . TYR A 1 94 ? 7.257 -2.805 -12.770 1.00 95.38 94 TYR A N 1
ATOM 768 C CA . TYR A 1 94 ? 6.798 -3.963 -11.995 1.00 95.38 94 TYR A CA 1
ATOM 769 C C . TYR A 1 94 ? 6.605 -3.619 -10.520 1.00 95.38 94 TYR A C 1
ATOM 771 O O . TYR A 1 94 ? 5.724 -4.186 -9.879 1.00 95.38 94 TYR A O 1
ATOM 779 N N . ASP A 1 95 ? 7.371 -2.667 -9.991 1.00 95.62 95 ASP A N 1
ATOM 780 C CA . ASP A 1 95 ? 7.210 -2.198 -8.616 1.00 95.62 95 ASP A CA 1
ATOM 781 C C . ASP A 1 95 ? 5.922 -1.406 -8.450 1.00 95.62 95 ASP A C 1
ATOM 783 O O . ASP A 1 95 ? 5.197 -1.628 -7.486 1.00 95.62 95 ASP A O 1
ATOM 787 N N . MET A 1 96 ? 5.576 -0.558 -9.423 1.00 94.50 96 MET A N 1
ATOM 788 C CA . MET A 1 96 ? 4.294 0.143 -9.402 1.00 94.50 96 MET A CA 1
ATOM 789 C C . MET A 1 96 ? 3.120 -0.833 -9.517 1.00 94.50 96 MET A C 1
ATOM 791 O O . MET A 1 96 ? 2.142 -0.699 -8.786 1.00 94.50 96 MET A O 1
ATOM 795 N N . LYS A 1 97 ? 3.218 -1.838 -10.397 1.00 95.94 97 LYS A N 1
ATOM 796 C CA . LYS A 1 97 ? 2.193 -2.886 -10.515 1.00 95.94 97 LYS A CA 1
ATOM 797 C C . LYS A 1 97 ? 2.052 -3.693 -9.226 1.00 95.94 97 LYS A C 1
ATOM 799 O O . LYS A 1 97 ? 0.938 -3.912 -8.768 1.00 95.94 97 LYS A O 1
ATOM 804 N N . THR A 1 98 ? 3.171 -4.076 -8.611 1.00 97.50 98 THR A N 1
ATOM 805 C CA . THR A 1 98 ? 3.189 -4.811 -7.335 1.00 97.50 98 THR A CA 1
ATOM 806 C C . THR A 1 98 ? 2.620 -3.969 -6.194 1.00 97.50 98 THR A C 1
ATOM 808 O O . THR A 1 98 ? 1.859 -4.479 -5.383 1.00 97.50 98 THR A O 1
ATOM 811 N N . PHE A 1 99 ? 2.924 -2.669 -6.148 1.00 96.62 99 PHE A N 1
ATOM 812 C CA . PHE A 1 99 ? 2.361 -1.764 -5.148 1.00 96.62 99 PHE A CA 1
ATOM 813 C C . PHE A 1 99 ? 0.849 -1.574 -5.324 1.00 96.62 99 PHE A C 1
ATOM 815 O O . PHE A 1 99 ? 0.106 -1.597 -4.349 1.00 96.62 99 PHE A O 1
ATOM 822 N N . VAL A 1 100 ? 0.378 -1.434 -6.564 1.00 95.25 100 VAL A N 1
ATOM 823 C CA . VAL A 1 100 ? -1.057 -1.375 -6.879 1.00 95.25 100 VAL A CA 1
ATOM 824 C C . VAL A 1 100 ? -1.766 -2.678 -6.505 1.00 95.25 100 VAL A C 1
ATOM 826 O O . VAL A 1 100 ? -2.839 -2.617 -5.914 1.00 95.25 100 VAL A O 1
ATOM 829 N N . PHE A 1 101 ? -1.152 -3.831 -6.783 1.00 96.81 101 PHE A N 1
ATOM 830 C CA . PHE A 1 101 ? -1.654 -5.137 -6.351 1.00 96.81 101 PHE A CA 1
ATOM 831 C C . PHE A 1 101 ? -1.731 -5.237 -4.822 1.00 96.81 101 PHE A C 1
ATOM 833 O O . PHE A 1 101 ? -2.766 -5.627 -4.294 1.00 96.81 101 PHE A O 1
ATOM 840 N N . LEU A 1 102 ? -0.694 -4.800 -4.096 1.00 97.69 102 LEU A N 1
ATOM 841 C CA . LEU A 1 102 ? -0.724 -4.736 -2.632 1.00 97.69 102 LEU A CA 1
ATOM 842 C C . LEU A 1 102 ? -1.913 -3.907 -2.134 1.00 97.69 102 LEU A C 1
ATOM 844 O O . LEU A 1 102 ? -2.662 -4.369 -1.281 1.00 97.69 102 LEU A O 1
ATOM 848 N N . LEU A 1 103 ? -2.108 -2.701 -2.674 1.00 95.69 103 LEU A N 1
ATOM 849 C CA . LEU A 1 103 ? -3.237 -1.855 -2.289 1.00 95.69 103 LEU A CA 1
ATOM 850 C C . LEU A 1 103 ? -4.581 -2.529 -2.578 1.00 95.69 103 LEU A C 1
ATOM 852 O O . LEU A 1 103 ? -5.468 -2.461 -1.736 1.00 95.69 103 LEU A O 1
ATOM 856 N N . ASP A 1 104 ? -4.725 -3.196 -3.723 1.00 95.38 104 ASP A N 1
ATOM 857 C CA . ASP A 1 104 ? -5.943 -3.935 -4.059 1.00 95.38 104 ASP A CA 1
ATOM 858 C C . ASP A 1 104 ? -6.240 -5.051 -3.044 1.00 95.38 104 ASP A C 1
ATOM 860 O O . ASP A 1 104 ? -7.353 -5.122 -2.523 1.00 95.38 104 ASP A O 1
ATOM 864 N N . ARG A 1 105 ? -5.223 -5.846 -2.678 1.00 96.62 105 ARG A N 1
ATOM 865 C CA . ARG A 1 105 ? -5.327 -6.906 -1.659 1.00 96.62 105 ARG A CA 1
ATOM 866 C C . ARG A 1 105 ? -5.687 -6.356 -0.281 1.00 96.62 105 ARG A C 1
ATOM 868 O O . ARG A 1 105 ? -6.516 -6.946 0.408 1.00 96.62 105 ARG A O 1
ATOM 875 N N . LEU A 1 106 ? -5.085 -5.237 0.127 1.00 96.12 106 LEU A N 1
ATOM 876 C CA . LEU A 1 106 ? -5.409 -4.596 1.403 1.00 96.12 106 LEU A CA 1
ATOM 877 C C . LEU A 1 106 ? -6.855 -4.097 1.412 1.00 96.12 106 LEU A C 1
ATOM 879 O O . LEU A 1 106 ? -7.575 -4.372 2.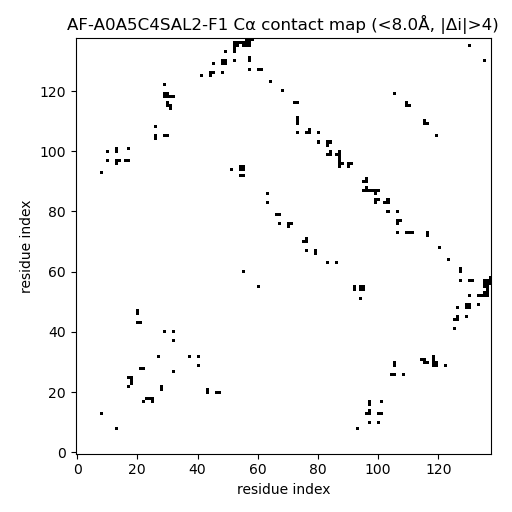364 1.00 96.12 106 LEU A O 1
ATOM 883 N N . ILE A 1 107 ? -7.289 -3.418 0.344 1.00 94.25 107 ILE A N 1
ATOM 884 C CA . ILE A 1 107 ? -8.648 -2.874 0.229 1.00 94.25 107 ILE A CA 1
ATOM 885 C C . ILE A 1 107 ? -9.693 -3.994 0.205 1.00 94.25 107 ILE A C 1
ATOM 887 O O . ILE A 1 107 ? -10.727 -3.859 0.846 1.00 94.25 107 ILE A O 1
ATOM 891 N N . GLU A 1 108 ? -9.423 -5.108 -0.478 1.00 94.19 108 GLU A N 1
ATOM 892 C CA . GLU A 1 108 ? -10.302 -6.285 -0.487 1.00 94.19 108 GLU A CA 1
ATOM 893 C C . GLU A 1 108 ? -10.565 -6.870 0.907 1.00 94.19 108 GLU A C 1
ATOM 895 O O . GLU A 1 108 ? -11.631 -7.429 1.143 1.00 94.19 108 GLU A O 1
ATOM 900 N N . ASN A 1 109 ? -9.601 -6.742 1.821 1.00 93.88 109 ASN A N 1
ATOM 901 C CA . ASN A 1 109 ? -9.670 -7.296 3.177 1.00 93.88 109 ASN A CA 1
ATOM 902 C C . ASN A 1 109 ? -10.077 -6.256 4.234 1.00 93.88 109 ASN A C 1
ATOM 904 O O . ASN A 1 109 ? -10.062 -6.546 5.442 1.00 93.88 109 ASN A O 1
ATOM 908 N N . LEU A 1 110 ? -10.443 -5.050 3.791 1.00 90.94 110 LEU A N 1
ATOM 909 C CA . LEU A 1 110 ? -11.143 -4.094 4.633 1.00 90.94 110 LEU A CA 1
ATOM 910 C C . LEU A 1 110 ? -12.586 -4.558 4.826 1.00 90.94 110 LEU A C 1
ATOM 912 O O . LEU A 1 110 ? -13.283 -4.921 3.884 1.00 90.94 110 LEU A O 1
ATOM 916 N N . ASP A 1 111 ? -13.023 -4.515 6.072 1.00 85.12 111 ASP A N 1
ATOM 917 C CA . ASP A 1 111 ? -14.401 -4.711 6.503 1.00 85.12 111 ASP A CA 1
ATOM 918 C C . ASP A 1 111 ? -14.862 -3.438 7.236 1.00 85.12 111 ASP A C 1
ATOM 920 O O . ASP A 1 111 ? -14.136 -2.440 7.285 1.00 85.12 111 ASP A O 1
ATOM 924 N N . ASP A 1 112 ? -16.042 -3.457 7.855 1.00 80.62 112 ASP A N 1
ATOM 925 C CA . ASP A 1 112 ? -16.565 -2.319 8.629 1.00 80.62 112 ASP A CA 1
ATOM 926 C C . ASP A 1 112 ? -15.750 -2.001 9.905 1.00 80.62 112 ASP A C 1
ATOM 928 O O . ASP A 1 112 ? -16.119 -1.134 10.709 1.00 80.62 112 ASP A O 1
ATOM 932 N N . ASN A 1 113 ? -14.607 -2.665 10.113 1.00 86.00 113 ASN A N 1
ATOM 933 C CA . ASN A 1 113 ? -13.687 -2.357 11.190 1.00 86.00 113 ASN A CA 1
ATOM 934 C C . ASN A 1 113 ? -12.919 -1.057 10.909 1.00 86.00 113 ASN A C 1
ATOM 936 O O . ASN A 1 113 ? -11.933 -1.003 10.168 1.00 86.00 113 ASN A O 1
ATOM 940 N N . LYS A 1 114 ? -13.322 -0.003 11.621 1.00 85.81 114 LYS A N 1
ATOM 941 C CA . LYS A 1 114 ? -12.667 1.313 11.599 1.00 85.81 114 LYS A CA 1
ATOM 942 C C . LYS A 1 114 ? -11.168 1.259 11.904 1.00 85.81 114 LYS A C 1
ATOM 944 O O . LYS A 1 114 ? -10.433 2.115 11.419 1.00 85.81 114 LYS A O 1
ATOM 949 N N . GLU A 1 115 ? -10.708 0.294 12.697 1.00 89.25 115 GLU A N 1
ATOM 950 C CA . GLU A 1 115 ? -9.290 0.164 13.032 1.00 89.25 115 GLU A CA 1
ATOM 951 C C . GLU A 1 115 ? -8.471 -0.329 11.839 1.00 89.25 115 GLU A C 1
ATOM 953 O O . GLU A 1 115 ? -7.429 0.252 11.544 1.00 89.25 115 GLU A O 1
ATOM 958 N N . LYS A 1 116 ? -8.981 -1.300 11.067 1.00 91.19 116 LYS A N 1
ATOM 959 C CA . LYS A 1 116 ? -8.328 -1.723 9.817 1.00 91.19 116 LYS A CA 1
ATOM 960 C C . LYS A 1 116 ? -8.240 -0.574 8.816 1.00 91.19 116 LYS A C 1
ATOM 962 O O . LYS A 1 116 ? -7.211 -0.403 8.166 1.00 91.19 116 LYS A O 1
ATOM 967 N N . MET A 1 117 ? -9.287 0.249 8.719 1.00 89.56 117 MET A N 1
ATOM 968 C CA . MET A 1 117 ? -9.264 1.419 7.838 1.00 89.56 117 MET A CA 1
ATOM 969 C C . MET A 1 117 ? -8.211 2.447 8.266 1.00 89.56 117 MET A C 1
ATOM 971 O O . MET A 1 117 ? -7.482 2.962 7.416 1.00 89.56 117 MET A O 1
ATOM 975 N N . LYS A 1 118 ? -8.084 2.719 9.571 1.00 89.81 118 LYS A N 1
ATOM 976 C CA . LYS A 1 118 ? -7.011 3.578 10.091 1.00 89.81 118 LYS A CA 1
ATOM 977 C C . LYS A 1 118 ? -5.635 2.993 9.798 1.00 89.81 118 LYS A C 1
ATOM 979 O O . LYS A 1 118 ? -4.776 3.721 9.313 1.00 89.81 118 LYS A O 1
ATOM 984 N N . GLN A 1 119 ? -5.443 1.694 10.025 1.00 92.56 119 GLN A N 1
ATOM 985 C CA . GLN A 1 119 ? -4.165 1.033 9.760 1.00 92.56 119 GLN A CA 1
ATOM 986 C C . GLN A 1 119 ? -3.779 1.096 8.285 1.00 92.56 119 GLN A C 1
ATOM 988 O O . GLN A 1 119 ? -2.649 1.445 7.957 1.00 92.56 119 GLN A O 1
ATOM 993 N N . PHE A 1 120 ? -4.735 0.884 7.383 1.00 94.19 120 PHE A N 1
ATOM 994 C CA . PHE A 1 120 ? -4.522 1.069 5.953 1.00 94.19 120 PHE A CA 1
ATOM 995 C C . PHE A 1 120 ? -4.117 2.513 5.594 1.00 94.19 120 PHE A C 1
ATOM 997 O O . PHE A 1 120 ? -3.179 2.723 4.819 1.00 94.19 120 PHE A O 1
ATOM 1004 N N . GLN A 1 121 ? -4.782 3.521 6.170 1.00 90.88 121 GLN A N 1
ATOM 1005 C CA . GLN A 1 121 ? -4.418 4.927 5.960 1.00 90.88 121 GLN A CA 1
ATOM 1006 C C . GLN A 1 121 ? -3.006 5.224 6.486 1.00 90.88 121 GLN A C 1
ATOM 1008 O O . GLN A 1 121 ? -2.196 5.802 5.760 1.00 90.88 121 GLN A O 1
ATOM 1013 N N . SER A 1 122 ? -2.684 4.773 7.701 1.00 92.25 122 SER A N 1
ATOM 1014 C CA . SER A 1 122 ? -1.362 4.934 8.313 1.00 92.25 122 SER A CA 1
ATOM 1015 C C . SER A 1 122 ? -0.261 4.218 7.528 1.00 92.25 122 SER A C 1
ATOM 1017 O O . SER A 1 122 ? 0.812 4.788 7.332 1.00 92.25 122 SER A O 1
ATOM 1019 N N . PHE A 1 123 ? -0.524 3.013 7.013 1.00 95.44 123 PHE A N 1
ATOM 1020 C CA . PHE A 1 123 ? 0.372 2.303 6.098 1.00 95.44 123 PHE A CA 1
ATOM 1021 C C . PHE A 1 123 ? 0.697 3.157 4.870 1.00 95.44 123 PHE A C 1
ATOM 1023 O O . PHE A 1 123 ? 1.866 3.367 4.536 1.00 95.44 123 PHE A O 1
ATOM 1030 N N . PHE A 1 124 ? -0.328 3.688 4.203 1.00 92.94 124 PHE A N 1
ATOM 1031 C CA . PHE A 1 124 ? -0.117 4.443 2.974 1.00 92.94 124 PHE A CA 1
ATOM 1032 C C . PHE A 1 124 ? 0.602 5.781 3.236 1.00 92.94 124 PHE A C 1
ATOM 1034 O O . PHE A 1 124 ? 1.479 6.189 2.469 1.00 92.94 124 PHE A O 1
ATOM 1041 N N . GLU A 1 125 ? 0.298 6.447 4.350 1.00 92.69 125 GLU A N 1
ATOM 1042 C CA . GLU A 1 125 ? 1.020 7.647 4.782 1.00 92.69 125 GLU A CA 1
ATOM 1043 C C . GLU A 1 125 ? 2.492 7.355 5.089 1.00 92.69 125 GLU A C 1
ATOM 1045 O O . GLU A 1 125 ? 3.362 8.111 4.647 1.00 92.69 125 GLU A O 1
ATOM 1050 N N . ALA A 1 126 ? 2.790 6.232 5.749 1.00 95.56 126 ALA A N 1
ATOM 1051 C CA . ALA A 1 126 ? 4.160 5.788 5.988 1.00 95.56 126 ALA A CA 1
ATOM 1052 C C . ALA A 1 126 ? 4.908 5.522 4.671 1.00 95.56 126 ALA A C 1
ATOM 1054 O O . ALA A 1 126 ? 6.050 5.957 4.519 1.00 95.56 126 ALA A O 1
ATOM 1055 N N . VAL A 1 127 ? 4.261 4.887 3.684 1.00 96.25 127 VAL A N 1
ATOM 1056 C CA . VAL A 1 127 ? 4.846 4.673 2.349 1.00 96.25 127 VAL A CA 1
ATOM 1057 C C . VAL A 1 127 ? 5.238 5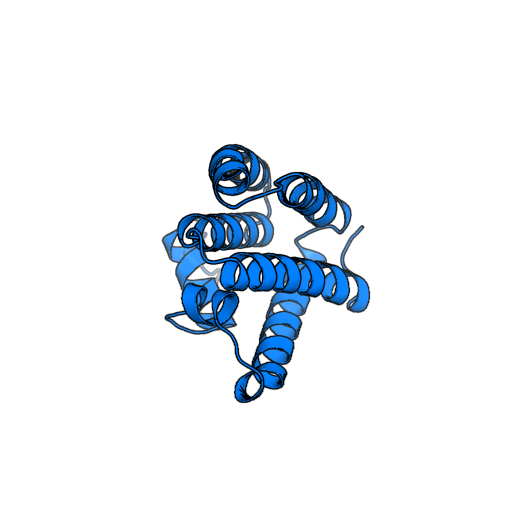.997 1.691 1.00 96.25 127 VAL A C 1
ATOM 1059 O O . VAL A 1 127 ? 6.361 6.126 1.205 1.00 96.25 127 VAL A O 1
ATOM 1062 N N . ILE A 1 128 ? 4.359 7.004 1.707 1.00 93.69 128 ILE A N 1
ATOM 1063 C CA . ILE A 1 128 ? 4.658 8.328 1.135 1.00 93.69 128 ILE A CA 1
ATOM 1064 C C . ILE A 1 128 ? 5.777 9.028 1.909 1.00 93.69 128 ILE A C 1
ATOM 1066 O O . ILE A 1 128 ? 6.696 9.583 1.301 1.00 93.69 128 ILE A O 1
ATOM 1070 N N . ALA A 1 129 ? 5.704 9.013 3.241 1.00 94.44 129 ALA A N 1
ATOM 1071 C CA . ALA A 1 129 ? 6.683 9.665 4.099 1.00 94.44 129 ALA A CA 1
ATOM 1072 C C . ALA A 1 129 ? 8.083 9.086 3.875 1.00 94.44 129 ALA A C 1
ATOM 1074 O O . ALA A 1 129 ? 9.036 9.840 3.666 1.00 94.44 129 ALA A O 1
ATOM 1075 N N . TYR A 1 130 ? 8.205 7.756 3.844 1.00 96.75 130 TYR A N 1
ATOM 1076 C CA . TYR A 1 130 ? 9.490 7.103 3.634 1.00 96.75 130 TYR A CA 1
ATOM 1077 C C . TYR A 1 130 ? 9.977 7.189 2.192 1.00 96.75 130 TYR A C 1
ATOM 1079 O O . TYR A 1 130 ? 11.181 7.302 1.974 1.00 96.75 130 TYR A O 1
ATOM 1087 N N . HIS A 1 131 ? 9.081 7.218 1.203 1.00 95.38 131 HIS A N 1
ATOM 1088 C CA . HIS A 1 131 ? 9.485 7.415 -0.189 1.00 95.38 131 HIS A CA 1
ATOM 1089 C C . HIS A 1 131 ? 10.136 8.790 -0.358 1.00 95.38 131 HIS A C 1
ATOM 1091 O O . HIS A 1 131 ? 11.237 8.886 -0.902 1.00 95.38 131 HIS A O 1
ATOM 1097 N N . LYS A 1 132 ? 9.531 9.825 0.241 1.00 92.31 132 LYS A N 1
ATOM 1098 C CA . LYS A 1 132 ? 10.119 11.167 0.316 1.00 92.31 132 LYS A CA 1
ATOM 1099 C C . LYS A 1 132 ? 11.427 11.185 1.112 1.00 92.31 132 LYS A C 1
ATOM 1101 O O . LYS A 1 132 ? 12.396 11.786 0.661 1.00 92.31 132 LYS A O 1
ATOM 1106 N N . TYR A 1 133 ? 11.472 10.531 2.274 1.00 94.75 133 TYR A N 1
ATOM 1107 C CA . TYR A 1 133 ? 12.669 10.459 3.122 1.00 94.75 133 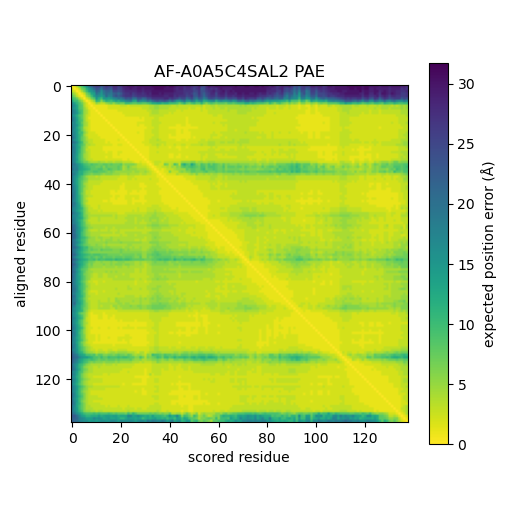TYR A CA 1
ATOM 1108 C C . TYR A 1 133 ? 13.876 9.857 2.388 1.00 94.75 133 TYR A C 1
ATOM 1110 O O . TYR A 1 133 ? 14.989 10.354 2.527 1.00 94.75 133 TYR A O 1
ATOM 1118 N N . TYR A 1 134 ? 13.659 8.825 1.569 1.00 95.00 134 TYR A N 1
ATOM 1119 C CA . TYR A 1 134 ? 14.719 8.184 0.788 1.00 95.00 134 TYR A CA 1
ATOM 1120 C C . TYR A 1 134 ? 15.043 8.887 -0.540 1.00 95.00 134 TYR A C 1
ATOM 1122 O O . TYR A 1 134 ? 15.807 8.339 -1.338 1.00 95.00 134 TYR A O 1
ATOM 1130 N N . GLY A 1 135 ? 14.480 10.076 -0.789 1.00 86.31 135 GLY A N 1
ATOM 1131 C CA . GLY A 1 135 ? 14.716 10.839 -2.016 1.00 86.31 135 GLY A CA 1
ATOM 1132 C C . GLY A 1 135 ? 14.167 10.141 -3.258 1.00 86.31 135 GLY A C 1
ATOM 1133 O O . GLY A 1 135 ? 14.845 10.081 -4.281 1.00 86.31 135 GLY A O 1
ATOM 1134 N N . GLY A 1 136 ? 12.980 9.538 -3.150 1.00 77.56 136 GLY A N 1
ATOM 1135 C CA . GLY A 1 136 ? 12.347 8.840 -4.260 1.00 77.56 136 GLY A CA 1
ATOM 1136 C C . GLY A 1 136 ? 12.175 9.725 -5.496 1.00 77.56 136 GLY A C 1
ATOM 1137 O O . GLY A 1 136 ? 12.071 10.948 -5.405 1.00 77.56 136 GLY A O 1
ATOM 1138 N N . LYS A 1 137 ? 12.165 9.085 -6.667 1.00 77.12 137 LYS A N 1
ATOM 1139 C CA . LYS A 1 137 ? 12.191 9.757 -7.973 1.00 77.12 137 LYS A CA 1
ATOM 1140 C C . LYS A 1 137 ? 11.031 10.757 -8.112 1.00 77.12 137 LYS A C 1
ATOM 1142 O O . LYS A 1 137 ? 9.911 10.442 -7.710 1.00 77.12 137 LYS A O 1
ATOM 1147 N N . GLU A 1 138 ? 11.273 11.940 -8.672 1.00 72.00 138 GLU A N 1
ATOM 1148 C CA . GLU A 1 138 ? 10.207 12.912 -8.994 1.00 72.00 138 GLU A CA 1
ATOM 1149 C C . GLU A 1 138 ? 9.404 12.517 -10.245 1.00 72.00 138 GLU A C 1
ATOM 1151 O O . GLU A 1 138 ? 10.019 11.993 -1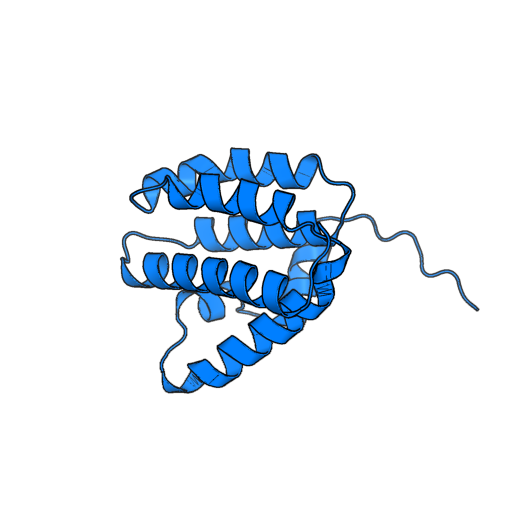1.204 1.00 72.00 138 GLU A O 1
#

Sequence (138 aa):
MQNKPNQKWNEDFADHKLKKAFCDEYVDYLLKTDRSAYNDYITKIKEYVSGIRNNITSSQLRNVYLRVKKAGNCEELLLLRPKIAYVGGRSDSYDMKTFVFLLDRLIENLDDNKEKMKQFQSFFEAVIAYHKYYGGKE

Mean predicted aligned error: 4.65 Å

Secondary structure (DSSP, 8-state):
----------HHHHHHHHHHHS-TTHHHHHHH--TTTHHHHHHHHHHHHHHHTTTS-HHHHHHHHHHHTT-SSHHHHHTTHHHHHHHHHT-S-HHHHHHHHHHHHHHHT--S-HHHHHHHHHHHHHHHHHHHHTT---

Radius of gyration: 14.74 Å; Cα contacts (8 Å, |Δi|>4): 127; chains: 1; bounding box: 45×29×39 Å

Nearest PDB structures (foldseek):
  3myf-assembly1_A  TM=3.815E-01  e=5.711E+00  Shewanella sp. W3-18-1

Foldseek 3Di:
DDDDDPDDDDLVVLLVVQCVLAHNPNLCCLLPPDPVCVVVVLVSLLVLLLVCQALAALVLLVVLLVCCVPDPALVSNLVCLVVLCVSLVPGPRSSSVSVSSSSSSNSVPDDRPPSSVVSSNVSSVSSSVSSVVSVGHD